Protein AF-A0A7Y4NIE3-F1 (afdb_monomer_lite)

Structure (mmCIF, N/CA/C/O backbone):
data_AF-A0A7Y4NIE3-F1
#
_entry.id   AF-A0A7Y4NIE3-F1
#
loop_
_atom_site.group_PDB
_atom_site.id
_atom_site.type_symbol
_atom_site.label_atom_id
_atom_site.label_alt_id
_atom_site.label_comp_id
_atom_site.label_asym_id
_atom_site.label_entity_id
_atom_site.label_seq_id
_atom_site.pdbx_PDB_ins_code
_atom_site.Cartn_x
_atom_site.Cartn_y
_atom_site.Cartn_z
_atom_site.occupancy
_atom_site.B_iso_or_equiv
_atom_site.auth_seq_id
_atom_site.auth_comp_id
_atom_site.auth_asym_id
_atom_site.auth_atom_id
_atom_site.pdbx_PDB_model_num
ATOM 1 N N . SER A 1 1 ? 27.568 -14.541 -12.096 1.00 65.06 1 SER A N 1
ATOM 2 C CA . SER A 1 1 ? 28.273 -15.658 -11.438 1.00 65.06 1 SER A CA 1
ATOM 3 C C . SER A 1 1 ? 29.500 -15.994 -12.263 1.00 65.06 1 SER A C 1
ATOM 5 O O . SER A 1 1 ? 29.341 -16.264 -13.447 1.00 65.06 1 SER A O 1
ATOM 7 N N . LEU A 1 2 ? 30.700 -15.870 -11.691 1.00 85.62 2 LEU A N 1
ATOM 8 C CA . LEU A 1 2 ? 31.958 -15.948 -12.449 1.00 85.62 2 LEU A CA 1
ATOM 9 C C . LEU A 1 2 ? 32.403 -17.395 -12.726 1.00 85.62 2 LEU A C 1
ATOM 11 O O . LEU A 1 2 ? 33.089 -17.647 -13.705 1.00 85.62 2 LEU A O 1
ATOM 15 N N . THR A 1 3 ? 32.003 -18.343 -11.875 1.00 91.00 3 THR A N 1
ATOM 16 C CA . THR A 1 3 ? 32.494 -19.732 -11.890 1.00 91.00 3 THR A CA 1
ATOM 17 C C . THR A 1 3 ? 31.422 -20.737 -12.306 1.00 91.00 3 THR A C 1
ATOM 19 O O . THR A 1 3 ? 31.674 -21.604 -13.135 1.00 91.00 3 THR A O 1
ATOM 22 N N . PHE A 1 4 ? 30.198 -20.597 -11.792 1.00 91.44 4 PHE A N 1
ATOM 23 C CA . PHE A 1 4 ? 29.119 -21.558 -12.040 1.00 91.44 4 PHE A CA 1
ATOM 24 C C . PHE A 1 4 ? 28.578 -21.517 -13.478 1.00 91.44 4 PHE A C 1
ATOM 26 O O . PHE A 1 4 ? 28.390 -22.560 -14.095 1.00 91.44 4 PHE A O 1
ATOM 33 N N . VAL A 1 5 ? 28.348 -20.318 -14.033 1.00 91.81 5 VAL A N 1
ATOM 34 C CA . VAL A 1 5 ? 27.763 -20.165 -15.379 1.00 91.81 5 VAL A CA 1
ATOM 35 C C . VAL A 1 5 ? 28.697 -20.712 -16.468 1.00 91.81 5 VAL A C 1
ATOM 37 O O . VAL A 1 5 ? 28.223 -21.515 -17.269 1.00 91.81 5 VAL A O 1
ATOM 40 N N . PRO A 1 6 ? 30.010 -20.392 -16.492 1.00 88.38 6 PRO A N 1
ATOM 41 C CA . PRO A 1 6 ? 30.922 -20.993 -17.468 1.00 88.38 6 PRO A CA 1
ATOM 42 C C . PRO A 1 6 ? 31.051 -22.515 -17.326 1.00 88.38 6 PRO A C 1
ATOM 44 O O . PRO A 1 6 ? 31.061 -23.211 -18.337 1.00 88.38 6 PRO A O 1
ATOM 47 N N . ALA A 1 7 ? 31.094 -23.042 -16.095 1.00 90.19 7 ALA A N 1
ATOM 48 C CA . ALA A 1 7 ? 31.174 -24.485 -15.851 1.00 90.19 7 ALA A CA 1
ATOM 49 C C . ALA A 1 7 ? 29.916 -25.227 -16.338 1.00 90.19 7 ALA A C 1
ATOM 51 O O . ALA A 1 7 ? 30.021 -26.262 -16.992 1.00 90.19 7 ALA A O 1
ATOM 52 N N . ALA A 1 8 ? 28.727 -24.674 -16.084 1.00 89.94 8 ALA A N 1
ATOM 53 C CA . ALA A 1 8 ? 27.468 -25.238 -16.564 1.00 89.94 8 ALA A CA 1
ATOM 54 C C . ALA A 1 8 ? 27.355 -25.175 -18.096 1.00 89.94 8 ALA A C 1
ATOM 56 O O . ALA A 1 8 ? 26.944 -26.150 -18.719 1.00 89.94 8 ALA A O 1
ATOM 57 N N . VAL A 1 9 ? 27.762 -24.065 -18.723 1.00 88.50 9 VAL A N 1
ATOM 58 C CA . VAL A 1 9 ? 27.789 -23.957 -20.191 1.00 88.50 9 VAL A CA 1
ATOM 59 C C . VAL A 1 9 ? 28.748 -24.991 -20.788 1.00 88.50 9 VAL A C 1
ATOM 61 O O . VAL A 1 9 ? 28.366 -25.688 -21.721 1.00 88.50 9 VAL A O 1
ATOM 64 N N . ALA A 1 10 ? 29.944 -25.159 -20.220 1.00 86.00 10 ALA A N 1
ATOM 65 C CA . ALA A 1 10 ? 30.912 -26.149 -20.693 1.00 86.00 10 ALA A CA 1
ATOM 66 C C . ALA A 1 10 ? 30.415 -27.600 -20.554 1.00 86.00 10 ALA A C 1
ATOM 68 O O . ALA A 1 10 ? 30.696 -28.425 -21.420 1.00 86.00 10 ALA A O 1
ATOM 69 N N . GLN A 1 11 ? 29.671 -27.910 -19.487 1.00 87.00 11 GLN A N 1
ATOM 70 C CA . GLN A 1 11 ? 29.180 -29.263 -19.219 1.00 87.00 11 GLN A CA 1
ATOM 71 C C . GLN A 1 11 ? 27.898 -29.607 -19.996 1.00 87.00 11 GLN A C 1
ATOM 73 O O . GLN A 1 11 ? 27.732 -30.747 -20.427 1.00 87.00 11 GLN A O 1
ATOM 78 N N . PHE A 1 12 ? 26.979 -28.648 -20.161 1.00 88.62 12 PHE A N 1
ATOM 79 C CA . PHE A 1 12 ? 25.632 -28.903 -20.689 1.00 88.62 12 PHE A CA 1
ATOM 80 C C . PHE A 1 12 ? 25.398 -28.377 -22.111 1.00 88.62 12 PHE A C 1
ATOM 82 O O . PHE A 1 12 ? 24.465 -28.834 -22.770 1.00 88.62 12 PHE A O 1
ATOM 89 N N . VAL A 1 13 ? 26.214 -27.445 -22.615 1.00 83.06 13 VAL A N 1
ATOM 90 C CA . VAL A 1 13 ? 26.072 -26.902 -23.976 1.00 83.06 13 VAL A CA 1
ATOM 91 C C . VAL A 1 13 ? 27.130 -27.528 -24.882 1.00 83.06 13 VAL A C 1
ATOM 93 O O . VAL A 1 13 ? 28.272 -27.082 -24.944 1.00 83.06 13 VAL A O 1
ATOM 96 N N . THR A 1 14 ? 26.748 -28.583 -25.600 1.00 73.38 14 THR A N 1
ATOM 97 C CA . THR A 1 14 ? 27.632 -29.323 -26.516 1.00 73.38 14 THR A CA 1
ATOM 98 C C . THR A 1 14 ? 27.288 -29.025 -27.981 1.00 73.38 14 THR A C 1
ATOM 100 O O . THR A 1 14 ? 26.138 -29.146 -28.395 1.00 73.38 14 THR A O 1
ATOM 103 N N . GLY A 1 15 ? 28.291 -28.659 -28.790 1.00 71.25 15 GLY A N 1
ATOM 104 C CA . GLY A 1 15 ? 28.164 -28.462 -30.244 1.00 71.25 15 GLY A CA 1
ATOM 105 C C . GLY A 1 15 ? 28.449 -27.036 -30.737 1.00 71.25 15 GLY A C 1
ATOM 106 O O . GLY A 1 15 ? 28.843 -26.155 -29.976 1.00 71.25 15 GLY A O 1
ATOM 107 N N . LYS A 1 16 ? 28.271 -26.799 -32.048 1.00 63.59 16 LYS A N 1
ATOM 108 C CA . LYS A 1 16 ? 28.409 -25.464 -32.658 1.00 63.59 16 LYS A CA 1
ATOM 109 C C . LYS A 1 16 ? 27.169 -24.628 -32.340 1.00 63.59 16 LYS A C 1
ATOM 111 O O . LYS A 1 16 ? 26.166 -24.703 -33.049 1.00 63.59 16 LYS A O 1
ATOM 116 N N . VAL A 1 17 ? 27.243 -23.831 -31.280 1.00 64.75 17 VAL A N 1
ATOM 117 C CA . VAL A 1 17 ? 26.222 -22.825 -30.973 1.00 64.75 17 VAL A CA 1
ATOM 118 C C . VAL A 1 17 ? 26.346 -21.704 -32.001 1.00 64.75 17 VAL A C 1
ATOM 120 O O . VAL A 1 17 ? 27.283 -20.914 -31.975 1.00 64.75 17 VAL A O 1
ATOM 123 N N . SER A 1 18 ? 25.417 -21.668 -32.953 1.00 65.56 18 SER A N 1
ATOM 124 C CA . SER A 1 18 ? 25.263 -20.524 -33.846 1.00 65.56 18 SER A CA 1
ATOM 125 C C . SER A 1 18 ? 24.453 -19.469 -33.114 1.00 65.56 18 SER A C 1
ATOM 127 O O . SER A 1 18 ? 23.314 -19.731 -32.725 1.00 65.56 18 SER A O 1
ATOM 129 N N . GLU A 1 19 ? 25.002 -18.267 -32.990 1.00 65.44 19 GLU A N 1
ATOM 130 C CA . GLU A 1 19 ? 24.213 -17.105 -32.609 1.00 65.44 19 GLU A CA 1
ATOM 131 C C . GLU A 1 19 ? 23.159 -16.879 -33.701 1.00 65.44 19 GLU A C 1
ATOM 133 O O . GLU A 1 19 ? 23.470 -16.562 -34.850 1.00 65.44 19 GLU A O 1
ATOM 138 N N . LYS A 1 20 ? 21.898 -17.161 -33.377 1.00 69.88 20 LYS A N 1
ATOM 139 C CA . LYS A 1 20 ? 20.758 -16.823 -34.224 1.00 69.88 20 LYS A CA 1
ATOM 140 C C . LYS A 1 20 ? 19.927 -15.808 -33.471 1.00 69.88 20 LYS A C 1
ATOM 142 O O . LYS A 1 20 ? 19.341 -16.127 -32.440 1.00 69.88 20 LYS A O 1
ATOM 147 N N . GLU A 1 21 ? 19.839 -14.599 -34.014 1.00 70.50 21 GLU A N 1
ATOM 148 C CA . GLU A 1 21 ? 18.866 -13.632 -33.530 1.00 70.50 21 GLU A CA 1
ATOM 149 C C . GLU A 1 21 ? 17.455 -14.176 -33.762 1.00 70.50 21 GLU A C 1
ATOM 151 O O . GLU A 1 21 ? 17.007 -14.385 -34.895 1.00 70.50 21 GLU A O 1
ATOM 156 N N . THR A 1 22 ? 16.725 -14.389 -32.673 1.00 84.31 22 THR A N 1
ATOM 157 C CA . THR A 1 22 ? 15.290 -14.656 -32.728 1.00 84.31 22 THR A CA 1
ATOM 158 C C . THR A 1 22 ? 14.581 -13.478 -33.403 1.00 84.31 22 THR A C 1
ATOM 160 O O . THR A 1 22 ? 14.971 -12.323 -33.228 1.00 84.31 22 THR A O 1
ATOM 163 N N . LYS A 1 23 ? 13.490 -13.732 -34.140 1.00 84.19 23 LYS A N 1
ATOM 164 C CA . LYS A 1 23 ? 12.704 -12.673 -34.810 1.00 84.19 23 LYS A CA 1
ATOM 165 C C . LYS A 1 23 ? 12.303 -11.531 -33.860 1.00 84.19 23 LYS A C 1
ATOM 167 O O . LYS A 1 23 ? 12.313 -10.375 -34.271 1.00 84.19 23 LYS A O 1
ATOM 172 N N . ALA A 1 24 ? 12.013 -11.854 -32.597 1.00 87.06 24 ALA A N 1
ATOM 173 C CA . ALA A 1 24 ? 11.741 -10.880 -31.541 1.00 87.06 24 ALA A CA 1
ATOM 174 C C . ALA A 1 24 ? 12.950 -9.971 -31.256 1.00 87.06 24 ALA A C 1
ATOM 176 O O . ALA A 1 24 ? 12.809 -8.752 -31.269 1.00 87.06 24 ALA A O 1
ATOM 177 N N . MET A 1 25 ? 14.146 -10.548 -31.090 1.00 88.62 25 MET A N 1
ATOM 178 C CA . MET A 1 25 ? 15.380 -9.792 -30.848 1.00 88.62 25 MET A CA 1
ATOM 179 C C . MET A 1 25 ? 15.707 -8.863 -32.009 1.00 88.62 25 MET A C 1
ATOM 181 O O . MET A 1 25 ? 15.976 -7.689 -31.791 1.00 88.62 25 MET A O 1
ATOM 185 N N . ARG A 1 26 ? 15.565 -9.336 -33.251 1.00 87.19 26 ARG A N 1
ATOM 186 C CA . ARG A 1 26 ? 15.768 -8.488 -34.431 1.00 87.19 26 ARG A CA 1
ATOM 187 C C . ARG A 1 26 ? 14.800 -7.295 -34.465 1.00 87.19 26 ARG A C 1
ATOM 189 O O . ARG A 1 26 ? 15.192 -6.203 -34.870 1.00 87.19 26 ARG A O 1
ATOM 196 N N . GLY A 1 27 ? 13.549 -7.485 -34.038 1.00 89.12 27 GLY A N 1
ATOM 197 C CA . GLY A 1 27 ? 12.569 -6.402 -33.905 1.00 89.12 27 GLY A CA 1
ATOM 198 C C . GLY A 1 27 ? 12.965 -5.374 -32.841 1.00 89.12 27 GLY A C 1
ATOM 199 O O . GLY A 1 27 ? 12.951 -4.174 -33.117 1.00 89.12 27 GLY A O 1
ATOM 200 N N . VAL A 1 28 ? 13.381 -5.845 -31.662 1.00 92.25 28 VAL A N 1
ATOM 201 C CA . VAL A 1 28 ? 13.836 -4.993 -30.552 1.00 92.25 28 VAL A CA 1
ATOM 202 C C . VAL A 1 28 ? 15.092 -4.215 -30.939 1.00 92.25 28 VAL A C 1
ATOM 204 O O . VAL A 1 28 ? 15.107 -2.996 -30.794 1.00 92.25 28 VAL A O 1
ATOM 207 N N . THR A 1 29 ? 16.107 -4.868 -31.507 1.00 89.06 29 THR A N 1
ATOM 208 C CA . THR A 1 29 ? 17.357 -4.217 -31.933 1.00 89.06 29 THR A CA 1
ATOM 209 C C . THR A 1 29 ? 17.104 -3.167 -33.016 1.00 89.06 29 THR A C 1
ATOM 211 O O . THR A 1 29 ? 17.659 -2.068 -32.954 1.00 89.06 29 THR A O 1
ATOM 214 N N . LYS A 1 30 ? 16.212 -3.455 -33.975 1.00 92.12 30 LYS A N 1
ATOM 215 C CA . LYS A 1 30 ? 15.856 -2.520 -35.054 1.00 92.12 30 LYS A CA 1
ATOM 216 C C . LYS A 1 30 ? 15.149 -1.262 -34.544 1.00 92.12 30 LYS A C 1
ATOM 218 O O . LYS A 1 30 ? 15.297 -0.206 -35.154 1.00 92.12 30 LYS A O 1
ATOM 223 N N . LEU A 1 31 ? 14.385 -1.364 -33.457 1.00 93.19 31 LEU A N 1
ATOM 224 C CA . LEU A 1 31 ? 13.749 -0.211 -32.819 1.00 93.19 31 LEU A CA 1
ATOM 225 C C . LEU A 1 31 ? 14.716 0.519 -31.876 1.00 93.19 31 LEU A C 1
ATOM 227 O O . LEU A 1 31 ? 14.772 1.747 -31.878 1.00 93.19 31 LEU A O 1
ATOM 231 N N . TYR A 1 32 ? 15.503 -0.231 -31.105 1.00 94.56 32 TYR A N 1
ATOM 232 C CA . TYR A 1 32 ? 16.423 0.302 -30.106 1.00 94.56 32 TYR A CA 1
ATOM 233 C C . TYR A 1 32 ? 17.554 1.126 -30.728 1.00 94.56 32 TYR A C 1
ATOM 235 O O . TYR A 1 32 ? 17.797 2.239 -30.273 1.00 94.56 32 TYR A O 1
ATOM 243 N N . GLY A 1 33 ? 18.197 0.629 -31.793 1.00 93.12 33 GLY A N 1
ATOM 244 C CA . GLY A 1 33 ? 19.304 1.314 -32.475 1.00 93.12 33 GLY A CA 1
ATOM 245 C C . GLY A 1 33 ? 19.019 2.788 -32.817 1.00 93.12 33 GLY A C 1
ATOM 246 O O . GLY A 1 33 ? 19.703 3.669 -32.295 1.00 93.12 33 GLY A O 1
ATOM 247 N N . PRO A 1 34 ? 17.972 3.103 -33.606 1.00 93.69 34 PRO A N 1
ATOM 248 C CA . PRO A 1 34 ? 17.660 4.488 -33.960 1.00 93.69 34 PRO A CA 1
ATOM 249 C C . PRO A 1 34 ? 17.161 5.324 -32.771 1.00 93.69 34 PRO A C 1
ATOM 251 O O . PRO A 1 34 ? 17.345 6.542 -32.756 1.00 93.69 34 PRO A O 1
ATOM 254 N N . MET A 1 35 ? 16.523 4.715 -31.763 1.00 93.62 35 MET A N 1
ATOM 255 C CA . MET A 1 35 ? 16.147 5.431 -30.536 1.00 93.62 35 MET A CA 1
ATOM 256 C C . MET A 1 35 ? 17.380 5.816 -29.716 1.00 93.62 35 MET A C 1
ATOM 258 O O . MET A 1 35 ? 17.445 6.936 -29.209 1.00 93.62 35 MET A O 1
ATOM 262 N N . LEU A 1 36 ? 18.373 4.929 -29.637 1.00 93.94 36 LEU A N 1
ATOM 263 C CA . LEU A 1 36 ? 19.639 5.183 -28.963 1.00 93.94 36 LEU A CA 1
ATOM 264 C C . LEU A 1 36 ? 20.418 6.302 -29.659 1.00 93.94 36 LEU A C 1
ATOM 266 O O . LEU A 1 36 ? 20.850 7.240 -28.995 1.00 93.94 36 LEU A O 1
ATOM 270 N N . GLU A 1 37 ? 20.544 6.264 -30.986 1.00 95.19 37 GLU A N 1
ATOM 271 C CA . GLU A 1 37 ? 21.220 7.327 -31.746 1.00 95.19 37 GLU A CA 1
ATOM 272 C C . GLU A 1 37 ? 20.551 8.698 -31.541 1.00 95.19 37 GLU A C 1
ATOM 274 O O . GLU A 1 37 ? 21.226 9.712 -31.320 1.00 95.19 37 GLU A O 1
ATOM 279 N N . ARG A 1 38 ? 19.211 8.741 -31.525 1.00 94.50 38 ARG A N 1
ATOM 280 C CA . ARG A 1 38 ? 18.454 9.962 -31.198 1.00 94.50 38 ARG A CA 1
ATOM 281 C C . ARG A 1 38 ? 18.686 10.421 -29.759 1.00 94.50 38 ARG A C 1
ATOM 283 O O . ARG A 1 38 ? 18.873 11.611 -29.526 1.00 94.50 38 ARG A O 1
ATOM 290 N N . ALA A 1 39 ? 18.721 9.502 -28.800 1.00 93.06 39 ALA A N 1
ATOM 291 C CA . ALA A 1 39 ? 18.984 9.832 -27.402 1.00 93.06 39 ALA A CA 1
ATOM 292 C C . ALA A 1 39 ? 20.407 10.386 -27.195 1.00 93.06 39 ALA A C 1
ATOM 294 O O . ALA A 1 39 ? 20.590 11.377 -26.486 1.00 93.06 39 ALA A O 1
ATOM 295 N N . VAL A 1 40 ? 21.409 9.795 -27.853 1.00 94.50 40 VAL A N 1
ATOM 296 C CA . VAL A 1 40 ? 22.814 10.227 -27.766 1.00 94.50 40 VAL A CA 1
ATOM 297 C C . VAL A 1 40 ? 23.026 11.579 -28.451 1.00 94.50 40 VAL A C 1
ATOM 299 O O . VAL A 1 40 ? 23.683 12.457 -27.889 1.00 94.50 40 VAL A O 1
ATOM 302 N N . SER A 1 41 ? 22.439 11.794 -29.629 1.00 95.81 41 SER A N 1
ATOM 303 C CA . SER A 1 41 ? 22.508 13.096 -30.314 1.00 95.81 41 SER A CA 1
ATOM 304 C C . SER A 1 41 ? 21.794 14.204 -29.528 1.00 95.81 41 SER A C 1
ATOM 306 O O . SER A 1 41 ? 22.292 15.328 -29.449 1.00 95.81 41 SER A O 1
ATOM 308 N N . ALA A 1 42 ? 20.694 13.880 -28.843 1.00 95.38 42 ALA A N 1
ATOM 309 C CA . ALA A 1 42 ? 19.960 14.786 -27.963 1.00 95.38 42 ALA A CA 1
ATOM 310 C C . ALA A 1 42 ? 20.417 14.735 -26.488 1.00 95.38 42 ALA A C 1
ATOM 312 O O . ALA A 1 42 ? 19.635 15.077 -25.596 1.00 95.38 42 ALA A O 1
ATOM 313 N N . ARG A 1 43 ? 21.676 14.357 -26.196 1.00 93.94 43 ARG A N 1
ATOM 314 C CA . ARG A 1 43 ? 22.162 14.076 -24.823 1.00 93.94 43 ARG A CA 1
ATOM 315 C C . ARG A 1 43 ? 21.775 15.115 -23.767 1.00 93.94 43 ARG A C 1
ATOM 317 O O . ARG A 1 43 ? 21.449 14.754 -22.645 1.00 93.94 43 ARG A O 1
ATOM 324 N N . LYS A 1 44 ? 21.800 16.410 -24.112 1.00 96.12 44 LYS A N 1
ATOM 325 C CA . LYS A 1 44 ? 21.467 17.497 -23.176 1.00 96.12 44 LYS A CA 1
ATOM 326 C C . LYS A 1 44 ? 19.987 17.470 -22.783 1.00 96.12 44 LYS A C 1
ATOM 328 O O . LYS A 1 44 ? 19.679 17.683 -21.617 1.00 96.12 44 LYS A O 1
ATOM 333 N N . LEU A 1 45 ? 19.095 17.177 -23.733 1.00 96.19 45 LEU A N 1
ATOM 334 C CA . LEU A 1 45 ? 17.660 17.029 -23.479 1.00 96.19 45 LEU A CA 1
ATOM 335 C C . LEU A 1 45 ? 17.379 15.780 -22.645 1.00 96.19 45 LEU A C 1
ATOM 337 O O . LEU A 1 45 ? 16.592 15.849 -21.711 1.00 96.19 45 LEU A O 1
ATOM 341 N N . VAL A 1 46 ? 18.055 14.666 -22.940 1.00 96.81 46 VAL A N 1
ATOM 342 C CA . VAL A 1 46 ? 17.896 13.417 -22.179 1.00 96.81 46 VAL A CA 1
ATOM 343 C C . VAL A 1 46 ? 18.351 13.596 -20.732 1.00 96.81 46 VAL A C 1
ATOM 345 O O . VAL A 1 46 ? 17.606 13.272 -19.812 1.00 96.81 46 VAL A O 1
ATOM 348 N N . VAL A 1 47 ? 19.538 14.169 -20.518 1.00 97.19 47 VAL A N 1
ATOM 349 C CA . VAL A 1 47 ? 20.059 14.441 -19.169 1.00 97.19 47 VAL A CA 1
ATOM 350 C C . VAL A 1 47 ? 19.189 15.467 -18.438 1.00 97.19 47 VAL A C 1
ATOM 352 O O . VAL A 1 47 ? 18.868 15.265 -17.271 1.00 97.19 47 VAL A O 1
ATOM 355 N N . GLY A 1 48 ? 18.757 16.532 -19.120 1.00 98.00 48 GLY A N 1
ATOM 356 C CA . GLY A 1 48 ? 17.842 17.523 -18.549 1.00 98.00 48 GLY A CA 1
ATOM 357 C C . GLY A 1 48 ? 16.503 16.909 -18.134 1.00 98.00 48 GLY A C 1
ATOM 358 O O . GLY A 1 48 ? 16.050 17.126 -17.014 1.00 98.00 48 GLY A O 1
ATOM 359 N N . GLY A 1 49 ? 15.906 16.080 -18.994 1.00 97.81 49 GLY A N 1
ATOM 360 C CA . GLY A 1 49 ? 14.669 15.359 -18.699 1.00 97.81 49 GLY A CA 1
ATOM 361 C C . GLY A 1 49 ? 14.822 14.378 -17.536 1.00 97.81 49 GLY A C 1
ATOM 362 O O . GLY A 1 49 ? 13.969 14.346 -16.653 1.00 97.81 49 GLY A O 1
ATOM 363 N N . ALA A 1 50 ? 15.932 13.637 -17.478 1.00 97.50 50 ALA A N 1
ATOM 364 C CA . ALA A 1 50 ? 16.235 12.740 -16.363 1.00 97.50 50 ALA A CA 1
ATOM 365 C C . ALA A 1 50 ? 16.391 13.502 -15.037 1.00 97.50 50 ALA A C 1
ATOM 367 O O . ALA A 1 50 ? 15.847 13.078 -14.017 1.00 97.50 50 ALA A O 1
ATOM 368 N N . 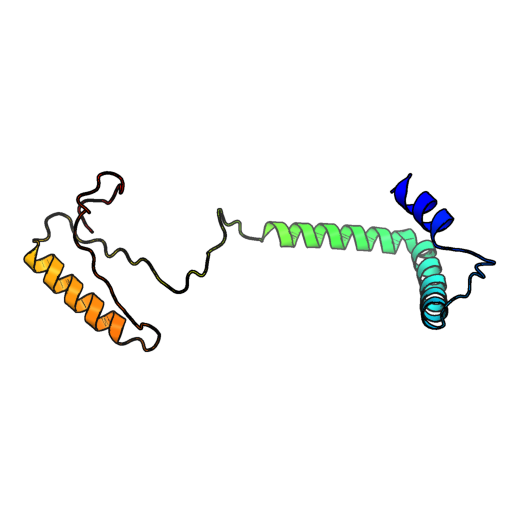ALA A 1 51 ? 17.081 14.647 -15.045 1.00 98.25 51 ALA A N 1
ATOM 369 C CA . ALA A 1 51 ? 17.221 15.494 -13.864 1.00 98.25 51 ALA A CA 1
ATOM 370 C C . ALA A 1 51 ? 15.861 16.032 -13.390 1.00 98.25 51 ALA A C 1
ATOM 372 O O . ALA A 1 51 ? 15.541 15.920 -12.208 1.00 98.25 51 ALA A O 1
ATOM 373 N N . VAL A 1 52 ? 15.029 16.540 -14.308 1.00 98.25 52 VAL A N 1
ATOM 374 C CA . VAL A 1 52 ? 13.672 17.015 -13.988 1.00 98.25 52 VAL A CA 1
ATOM 375 C C . VAL A 1 52 ? 12.821 15.887 -13.407 1.00 98.25 52 VAL A C 1
ATOM 377 O O . VAL A 1 52 ? 12.220 16.071 -12.353 1.00 98.25 52 VAL A O 1
ATOM 380 N N . LEU A 1 53 ? 12.808 14.710 -14.038 1.00 98.25 53 LEU A N 1
ATOM 381 C CA . LEU A 1 53 ? 12.071 13.547 -13.534 1.00 98.25 53 LEU A CA 1
ATOM 382 C C . LEU A 1 53 ? 12.545 13.126 -12.142 1.00 98.25 53 LEU A C 1
ATOM 384 O O . LEU A 1 53 ? 11.719 12.804 -11.295 1.00 98.25 53 LEU A O 1
ATOM 388 N N . THR A 1 54 ? 13.851 13.175 -11.885 1.00 98.12 54 THR A N 1
ATOM 389 C CA . THR A 1 54 ? 14.425 12.831 -10.577 1.00 98.12 54 THR A CA 1
ATOM 390 C C . THR A 1 54 ? 13.994 13.827 -9.503 1.00 98.12 54 THR A C 1
ATOM 392 O O . THR A 1 54 ? 13.586 13.421 -8.417 1.00 98.12 54 THR A O 1
ATOM 395 N N . VAL A 1 55 ? 14.024 15.129 -9.807 1.00 98.19 55 VAL A N 1
ATOM 396 C CA . VAL A 1 55 ? 13.551 16.176 -8.888 1.00 98.19 55 VAL A CA 1
ATOM 397 C C . VAL A 1 55 ? 12.053 16.029 -8.625 1.00 98.19 55 VAL A C 1
ATOM 399 O O . VAL A 1 55 ? 11.638 16.061 -7.470 1.00 98.19 55 VAL A O 1
ATOM 402 N N . LEU A 1 56 ? 11.240 15.813 -9.662 1.00 97.94 56 LEU A N 1
ATOM 403 C CA . LEU A 1 56 ? 9.798 15.601 -9.511 1.00 97.94 56 LEU A CA 1
ATOM 404 C C . LEU A 1 56 ? 9.487 14.346 -8.688 1.00 97.94 56 LEU A C 1
ATOM 406 O O . LEU A 1 56 ? 8.641 14.404 -7.798 1.00 97.94 56 LEU A O 1
ATOM 410 N N . ALA A 1 57 ? 10.192 13.240 -8.931 1.00 97.50 57 ALA A N 1
ATOM 411 C CA . ALA A 1 57 ? 10.059 12.024 -8.136 1.00 97.50 57 ALA A CA 1
ATOM 412 C C . ALA A 1 57 ? 10.437 12.269 -6.668 1.00 97.50 57 ALA A C 1
ATOM 414 O O . ALA A 1 57 ? 9.707 11.846 -5.777 1.00 97.50 57 ALA A O 1
ATOM 415 N N . GLY A 1 58 ? 11.520 13.009 -6.406 1.00 97.00 58 GLY A N 1
ATOM 416 C CA . GLY A 1 58 ? 11.910 13.405 -5.051 1.00 97.00 58 GLY A CA 1
ATOM 417 C C . GLY A 1 58 ? 10.868 14.289 -4.357 1.00 97.00 58 GLY A C 1
ATOM 418 O O . GLY A 1 58 ? 10.552 14.072 -3.188 1.00 97.00 58 GLY A O 1
ATOM 419 N N . LEU A 1 59 ? 10.273 15.243 -5.081 1.00 96.81 59 LEU A N 1
ATOM 420 C CA . LEU A 1 59 ? 9.189 16.084 -4.565 1.00 96.81 59 LEU A CA 1
ATOM 421 C C . LEU A 1 59 ? 7.944 15.255 -4.224 1.00 96.81 59 LEU A C 1
ATOM 423 O O . LEU A 1 59 ? 7.364 15.450 -3.157 1.00 96.81 59 LEU A O 1
ATOM 427 N N . LEU A 1 60 ? 7.552 14.308 -5.078 1.00 96.19 60 LEU A N 1
ATOM 428 C CA . LEU A 1 60 ? 6.442 13.397 -4.782 1.00 96.19 60 LEU A CA 1
ATOM 429 C C . LEU A 1 60 ? 6.755 12.483 -3.591 1.00 96.19 60 LEU A C 1
ATOM 431 O O . LEU A 1 60 ? 5.917 12.332 -2.706 1.00 96.19 60 LEU A O 1
ATOM 435 N N . ALA A 1 61 ? 7.973 11.944 -3.518 1.00 95.38 61 ALA A N 1
ATOM 436 C CA . ALA A 1 61 ? 8.413 11.108 -2.405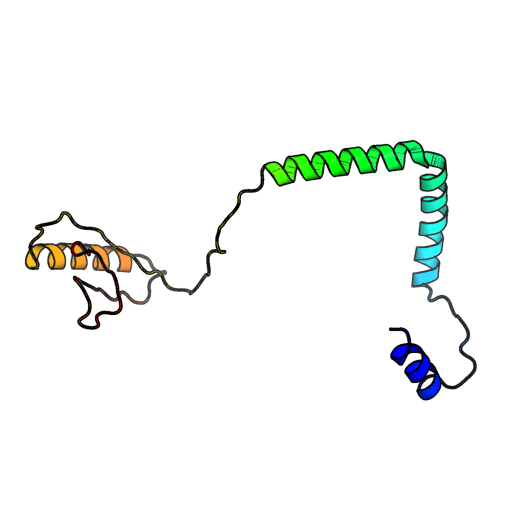 1.00 95.38 61 ALA A CA 1
ATOM 437 C C . ALA A 1 61 ? 8.382 11.865 -1.067 1.00 95.38 61 ALA A C 1
ATOM 439 O O . ALA A 1 61 ? 7.972 11.304 -0.059 1.00 95.38 61 ALA A O 1
ATOM 440 N N . SER A 1 62 ? 8.715 13.162 -1.051 1.00 92.94 62 SER A N 1
ATOM 441 C CA . SER A 1 62 ? 8.620 13.993 0.164 1.00 92.94 62 SER A CA 1
ATOM 442 C C . SER A 1 62 ? 7.191 14.203 0.682 1.00 92.94 62 SER A C 1
ATOM 444 O O . SER A 1 62 ? 7.005 14.658 1.809 1.00 92.94 62 SER A O 1
ATOM 446 N N . ARG A 1 63 ? 6.177 13.900 -0.136 1.00 92.94 63 ARG A N 1
ATOM 447 C CA . ARG A 1 63 ? 4.761 13.943 0.250 1.00 92.94 63 ARG A CA 1
ATOM 448 C C . ARG A 1 63 ? 4.230 12.576 0.679 1.00 92.94 63 ARG A C 1
ATOM 450 O O . ARG A 1 63 ? 3.078 12.506 1.100 1.00 92.94 63 ARG A O 1
ATOM 457 N N . MET A 1 64 ? 5.024 11.510 0.566 1.00 93.12 64 MET A N 1
ATOM 458 C CA . MET A 1 64 ? 4.626 10.197 1.062 1.00 93.12 64 MET A CA 1
ATOM 459 C C . MET A 1 64 ? 4.631 10.208 2.590 1.00 93.12 64 MET A C 1
ATOM 461 O O . MET A 1 64 ? 5.601 10.631 3.218 1.00 93.12 64 MET A O 1
ATOM 465 N N . GLY A 1 65 ? 3.528 9.751 3.178 1.00 88.12 65 GLY A N 1
ATOM 466 C CA . GLY A 1 65 ? 3.456 9.504 4.611 1.00 88.12 65 GL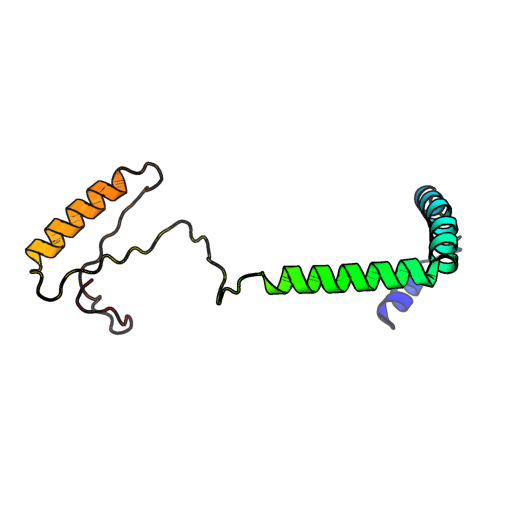Y A CA 1
ATOM 467 C C . GLY A 1 65 ? 4.374 8.353 5.018 1.00 88.12 65 GLY A C 1
ATOM 468 O O . GLY A 1 65 ? 4.752 7.514 4.200 1.00 88.12 65 GLY A O 1
ATOM 469 N N . THR A 1 66 ? 4.724 8.318 6.297 1.00 87.44 66 THR A N 1
ATOM 470 C CA . THR A 1 66 ? 5.487 7.225 6.901 1.00 87.44 66 THR A CA 1
ATOM 471 C C . THR A 1 66 ? 4.611 6.510 7.915 1.00 87.44 66 THR A C 1
ATOM 473 O O . THR A 1 66 ? 4.018 7.163 8.773 1.00 87.44 66 THR A O 1
ATOM 476 N N . GLU A 1 67 ? 4.582 5.185 7.859 1.00 90.00 67 GLU A N 1
ATOM 477 C CA . GLU A 1 67 ? 3.959 4.336 8.875 1.00 90.00 67 GLU A CA 1
ATOM 478 C C . GLU A 1 67 ? 5.058 3.546 9.596 1.00 90.00 67 GLU A C 1
ATOM 480 O O . GLU A 1 67 ? 6.077 3.210 8.992 1.00 90.00 67 GLU A O 1
ATOM 485 N N . PHE A 1 68 ? 4.891 3.292 10.898 1.00 88.25 68 PHE A N 1
ATOM 486 C CA . PHE A 1 68 ? 5.890 2.556 11.684 1.00 88.25 68 PHE A CA 1
ATOM 487 C C . PHE A 1 68 ? 5.914 1.066 11.311 1.00 88.25 68 PHE A C 1
ATOM 489 O O . PHE A 1 68 ? 6.978 0.498 11.081 1.00 88.25 68 PHE A O 1
ATOM 496 N N . ILE A 1 69 ? 4.735 0.449 11.227 1.00 90.06 69 ILE A N 1
ATOM 497 C CA . ILE A 1 69 ? 4.502 -0.946 10.838 1.00 90.06 69 ILE A CA 1
ATOM 498 C C . ILE A 1 69 ? 3.249 -0.940 9.949 1.00 90.06 69 ILE A C 1
ATOM 500 O O . ILE A 1 69 ? 2.319 -0.194 10.264 1.00 90.06 69 ILE A O 1
ATOM 504 N N . PRO A 1 70 ? 3.206 -1.721 8.853 1.00 84.75 70 PRO A N 1
ATOM 505 C CA . PRO A 1 70 ? 2.013 -1.812 8.020 1.00 84.75 70 PRO A CA 1
ATOM 506 C C . PRO A 1 70 ? 0.835 -2.375 8.816 1.00 84.75 70 PRO A C 1
ATOM 508 O O . PRO A 1 70 ? 1.003 -3.283 9.629 1.00 84.75 70 PRO A O 1
ATOM 511 N N . ASN A 1 71 ? -0.365 -1.870 8.544 1.00 84.25 71 ASN A N 1
ATOM 512 C CA . ASN A 1 71 ? -1.581 -2.465 9.086 1.00 84.25 71 ASN A CA 1
ATOM 513 C C . ASN A 1 71 ? -1.739 -3.885 8.527 1.00 84.25 71 ASN A C 1
ATOM 515 O O . ASN A 1 71 ? -1.797 -4.075 7.310 1.00 84.25 71 ASN A O 1
ATOM 519 N N . LEU A 1 72 ? -1.761 -4.870 9.424 1.00 87.44 72 LEU A N 1
ATOM 520 C CA . LEU A 1 72 ? -2.002 -6.265 9.085 1.00 87.44 72 LEU A CA 1
ATOM 521 C C . LEU A 1 72 ? -3.512 -6.512 9.081 1.00 87.44 72 LEU A C 1
ATOM 523 O O . LEU A 1 72 ? -4.206 -6.115 10.012 1.00 87.44 72 LEU A O 1
ATOM 527 N N . ASP A 1 73 ? -4.010 -7.145 8.022 1.00 88.38 73 ASP A N 1
ATOM 528 C CA . ASP A 1 73 ? -5.399 -7.590 7.947 1.00 88.38 73 ASP A CA 1
ATOM 529 C C . ASP A 1 73 ? -5.484 -9.015 8.502 1.00 88.38 73 ASP A C 1
ATOM 531 O O . ASP A 1 73 ? -5.150 -9.986 7.819 1.00 88.38 73 ASP A O 1
ATOM 535 N N . GLU A 1 74 ? -5.837 -9.123 9.782 1.00 88.69 74 GLU A N 1
ATOM 536 C CA . GLU A 1 74 ? -5.954 -10.399 10.500 1.00 88.69 74 GLU A CA 1
ATOM 537 C C . GLU A 1 74 ? -7.359 -11.018 10.365 1.00 88.69 74 GLU A C 1
ATOM 539 O O . GLU A 1 74 ? -7.568 -12.164 10.760 1.00 88.69 74 GLU A O 1
ATOM 544 N N . GLY A 1 75 ? -8.315 -10.304 9.754 1.00 89.19 75 GLY A N 1
ATOM 545 C CA . GLY A 1 75 ? -9.704 -10.749 9.606 1.00 89.19 75 GLY A CA 1
ATOM 546 C C . GLY A 1 75 ? -10.564 -10.602 10.868 1.00 89.19 75 GLY A C 1
ATOM 547 O O . GLY A 1 75 ? -11.765 -10.862 10.812 1.00 89.19 75 GLY A O 1
ATOM 548 N N . ASP A 1 76 ? -9.987 -10.151 11.982 1.00 90.12 76 ASP A N 1
ATOM 549 C CA . ASP A 1 76 ? -10.697 -9.768 13.199 1.00 90.12 76 ASP A CA 1
ATOM 550 C C . ASP A 1 76 ? -10.268 -8.373 13.694 1.00 90.12 76 ASP A C 1
ATOM 552 O O . ASP A 1 76 ? -9.380 -7.721 13.138 1.00 90.12 76 ASP A O 1
ATOM 556 N N . ILE A 1 77 ? -10.988 -7.845 14.691 1.00 89.56 77 ILE A N 1
ATOM 557 C CA . ILE A 1 77 ? -10.728 -6.514 15.250 1.00 89.56 77 ILE A CA 1
ATOM 558 C C . ILE A 1 77 ? -10.734 -6.587 16.774 1.00 89.56 77 ILE A C 1
ATOM 560 O O . ILE A 1 77 ? -11.754 -6.880 17.403 1.00 89.56 77 ILE A O 1
ATOM 564 N N . ALA A 1 78 ? -9.615 -6.200 17.383 1.00 89.25 78 ALA A N 1
ATOM 565 C CA . ALA A 1 78 ? -9.528 -5.970 18.818 1.00 89.25 78 ALA A CA 1
ATOM 566 C C . ALA A 1 78 ? -10.051 -4.566 19.181 1.00 89.25 78 ALA A C 1
ATOM 568 O O . ALA A 1 78 ? -9.353 -3.560 19.038 1.00 89.25 78 ALA A O 1
ATOM 569 N N . LEU A 1 79 ? -11.289 -4.486 19.679 1.00 88.25 79 LEU A N 1
ATOM 570 C CA . LEU A 1 79 ? -11.906 -3.231 20.119 1.00 88.25 79 LEU A CA 1
ATOM 571 C C . LEU A 1 79 ? -11.727 -3.010 21.631 1.00 88.25 79 LEU A C 1
ATOM 573 O O . LEU A 1 79 ? -12.224 -3.790 22.442 1.00 88.25 79 LEU A O 1
ATOM 577 N N . HIS A 1 80 ? -11.115 -1.888 22.020 1.00 87.56 80 HIS A N 1
ATOM 578 C CA . HIS A 1 80 ? -11.075 -1.438 23.417 1.00 87.56 80 HIS A CA 1
ATOM 579 C C . HIS A 1 80 ? -12.025 -0.259 23.662 1.00 87.56 80 HIS A C 1
ATOM 581 O O . HIS A 1 80 ? -11.772 0.866 23.232 1.00 87.56 80 HIS A O 1
ATOM 587 N N . ALA A 1 81 ? -13.103 -0.506 24.409 1.00 85.69 81 ALA A N 1
ATOM 588 C CA . ALA A 1 81 ? -14.046 0.522 24.844 1.00 85.69 81 ALA A CA 1
ATOM 589 C C . ALA A 1 81 ? -13.649 1.075 26.225 1.00 85.69 81 ALA A C 1
ATOM 591 O O . ALA A 1 81 ? -13.974 0.495 27.260 1.00 85.69 81 ALA A O 1
ATOM 592 N N . LEU A 1 82 ? -12.947 2.210 26.244 1.00 87.00 82 LEU A N 1
ATOM 593 C CA . LEU A 1 82 ? -12.523 2.868 27.484 1.00 87.00 82 LEU A CA 1
ATOM 594 C C . LEU A 1 82 ? -13.719 3.491 28.220 1.00 87.00 82 LEU A C 1
ATOM 596 O O . LEU A 1 82 ? -14.466 4.291 27.651 1.00 87.00 82 LEU A O 1
ATOM 600 N N . ARG A 1 83 ? -13.886 3.149 29.501 1.00 87.56 83 ARG A N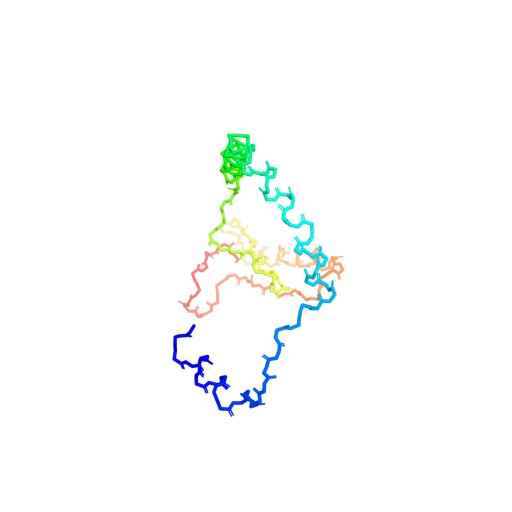 1
ATOM 601 C CA . ARG A 1 83 ? -14.949 3.671 30.378 1.00 87.56 83 ARG A CA 1
ATOM 602 C C . ARG A 1 83 ? -14.397 4.679 31.382 1.00 87.56 83 ARG A C 1
ATOM 604 O O . ARG A 1 83 ? -13.206 4.695 31.680 1.00 87.56 83 ARG A O 1
ATOM 611 N N . ILE A 1 84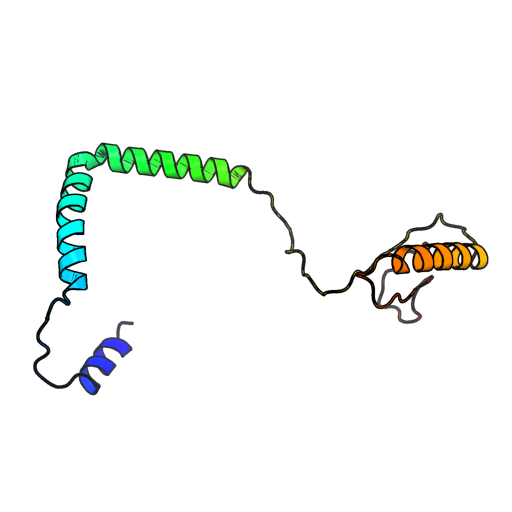 ? -15.276 5.512 31.944 1.00 89.44 84 ILE A N 1
ATOM 612 C CA . ILE A 1 84 ? -14.887 6.454 33.001 1.00 89.44 84 ILE A CA 1
ATOM 613 C C . ILE A 1 84 ? -14.433 5.651 34.236 1.00 89.44 84 ILE A C 1
ATOM 615 O O . ILE A 1 84 ? -15.177 4.762 34.678 1.00 89.44 84 ILE A O 1
ATOM 619 N N . PRO A 1 85 ? -13.252 5.947 34.813 1.00 85.12 85 PRO A N 1
ATOM 620 C CA . PRO A 1 85 ? -12.808 5.316 36.051 1.00 85.12 85 PRO A CA 1
ATOM 621 C C . PRO A 1 85 ? -13.855 5.471 37.162 1.00 85.12 85 PRO A C 1
ATOM 623 O O . PRO A 1 85 ? -14.420 6.546 37.345 1.00 85.12 85 PRO A O 1
ATOM 626 N N . GLY A 1 86 ? -14.130 4.393 37.898 1.00 84.31 86 GLY A N 1
ATOM 627 C CA . GLY A 1 86 ? -15.179 4.370 38.927 1.00 84.31 86 GLY A CA 1
ATOM 628 C C . GLY A 1 86 ? -16.562 3.925 38.435 1.00 84.31 86 GLY A C 1
ATOM 629 O O . GLY A 1 86 ? -17.499 3.872 39.230 1.00 84.31 86 GLY A O 1
ATOM 630 N N . THR A 1 87 ? -16.707 3.557 37.156 1.00 88.12 87 THR A N 1
ATOM 631 C CA . THR A 1 87 ? -17.907 2.856 36.668 1.00 88.12 87 THR A CA 1
ATOM 632 C C . THR A 1 87 ? -18.064 1.521 37.403 1.00 88.12 87 THR A C 1
ATOM 634 O O . THR A 1 87 ? -17.119 0.738 37.483 1.00 88.12 87 THR A O 1
ATOM 637 N N . SER A 1 88 ? -19.254 1.248 37.945 1.00 90.81 88 SER A N 1
ATOM 638 C CA . SER A 1 88 ? -19.516 -0.018 38.638 1.00 90.81 88 SER A CA 1
ATOM 639 C C . SER A 1 88 ? -19.489 -1.199 37.667 1.00 90.81 88 SER A C 1
ATOM 641 O O . SER A 1 88 ? -19.843 -1.058 36.496 1.00 90.81 88 SER A O 1
ATOM 643 N N . LEU A 1 89 ? -19.137 -2.390 38.160 1.00 89.25 89 LEU A N 1
ATOM 644 C CA . LEU A 1 89 ? -19.124 -3.609 37.344 1.00 89.25 89 LEU A CA 1
ATOM 645 C C . LEU A 1 89 ? -20.484 -3.866 36.675 1.00 89.25 89 LEU A C 1
ATOM 647 O O . LEU A 1 89 ? -20.549 -4.161 35.484 1.00 89.25 89 LEU A O 1
ATOM 651 N N . THR A 1 90 ? -21.580 -3.681 37.414 1.00 91.94 90 THR A N 1
ATOM 652 C CA . THR A 1 90 ? -22.944 -3.834 36.889 1.00 91.94 90 THR A CA 1
ATOM 653 C C . THR A 1 90 ? -23.210 -2.893 35.716 1.00 91.94 90 THR A C 1
ATOM 655 O O . THR A 1 90 ? -23.765 -3.311 34.699 1.00 91.94 90 THR A O 1
ATOM 658 N N . GLN A 1 91 ? -22.775 -1.636 35.830 1.00 92.06 91 GLN A N 1
ATOM 659 C CA . GLN A 1 91 ? -22.925 -0.656 34.762 1.00 92.06 91 GLN A CA 1
ATOM 660 C C . GLN A 1 91 ? -22.026 -0.988 33.566 1.00 92.06 91 GLN A C 1
ATOM 662 O O . GLN A 1 91 ? -22.481 -0.915 32.425 1.00 92.06 91 GLN A O 1
ATOM 667 N N . ALA A 1 92 ? -20.782 -1.411 33.807 1.00 91.00 92 ALA A N 1
ATOM 668 C CA . ALA A 1 92 ? -19.851 -1.811 32.756 1.00 91.00 92 ALA A CA 1
ATOM 669 C C . ALA A 1 92 ? -20.397 -2.984 31.924 1.00 91.00 92 ALA A C 1
ATOM 671 O O . ALA A 1 92 ? -20.352 -2.923 30.694 1.00 91.00 92 ALA A O 1
ATOM 672 N N . ILE A 1 93 ? -20.989 -3.993 32.576 1.00 92.00 93 ILE A N 1
ATOM 673 C CA . ILE A 1 93 ? -21.658 -5.126 31.915 1.00 92.00 93 ILE A CA 1
ATOM 674 C C . ILE A 1 93 ? -22.855 -4.647 31.085 1.00 92.00 93 ILE A C 1
ATOM 676 O O . ILE A 1 93 ? -23.020 -5.076 29.944 1.00 92.00 93 ILE A O 1
ATOM 680 N N . GLY A 1 94 ? -23.683 -3.749 31.629 1.00 93.31 94 GLY A N 1
ATOM 681 C CA . GLY A 1 94 ? -24.820 -3.179 30.898 1.00 93.31 94 GLY A CA 1
ATOM 682 C C . GLY A 1 94 ? -24.385 -2.461 29.617 1.00 93.31 94 GLY A C 1
ATOM 683 O O . GLY A 1 94 ? -24.923 -2.723 28.541 1.00 93.31 94 GLY A O 1
ATOM 684 N N . MET A 1 95 ? -23.351 -1.624 29.720 1.00 92.62 95 MET A N 1
ATOM 685 C CA . MET A 1 95 ? -22.757 -0.923 28.579 1.00 92.62 95 MET A CA 1
ATOM 686 C C . MET A 1 95 ? -22.139 -1.894 27.564 1.00 92.62 95 MET A C 1
ATOM 688 O O . MET A 1 95 ? -22.309 -1.706 26.362 1.00 92.62 95 MET A O 1
ATOM 692 N N . GLN A 1 96 ? -21.454 -2.943 28.033 1.00 93.75 96 GLN A N 1
ATOM 693 C CA . GLN A 1 96 ? -20.838 -3.947 27.163 1.00 93.75 96 GLN A CA 1
ATOM 694 C C . GLN A 1 96 ? -21.892 -4.713 26.349 1.00 93.75 96 GLN A C 1
ATOM 696 O O . GLN A 1 96 ? -21.765 -4.809 25.133 1.00 93.75 96 GLN A O 1
ATOM 701 N N . ARG A 1 97 ? -22.990 -5.152 26.978 1.00 94.25 97 ARG A N 1
ATOM 702 C CA . ARG A 1 97 ? -24.100 -5.823 26.273 1.00 94.25 97 ARG A CA 1
ATOM 703 C C . ARG A 1 97 ? -24.726 -4.942 25.196 1.00 94.25 97 ARG A C 1
ATOM 705 O O . ARG A 1 97 ? -25.071 -5.426 24.122 1.00 94.25 97 ARG A O 1
ATOM 712 N N . GLN A 1 98 ? -24.882 -3.649 25.477 1.00 94.38 98 GLN A N 1
ATOM 713 C CA . GLN A 1 98 ? -25.407 -2.698 24.499 1.00 94.38 98 GLN A CA 1
ATOM 714 C C . GLN A 1 98 ? -24.453 -2.520 23.306 1.00 94.38 98 GLN A C 1
ATOM 716 O O . GLN A 1 98 ? -24.911 -2.420 22.164 1.00 94.38 98 GLN A O 1
ATOM 721 N N . LEU A 1 99 ? -23.143 -2.507 23.564 1.00 93.94 99 LEU A N 1
ATOM 722 C CA . LEU A 1 99 ? -22.111 -2.434 22.533 1.00 93.94 99 LEU A CA 1
ATOM 723 C C . LEU A 1 99 ? -22.113 -3.694 21.657 1.00 93.94 99 LEU A C 1
ATOM 725 O O . LEU A 1 99 ? -22.247 -3.578 20.441 1.00 93.94 99 LEU A O 1
ATOM 729 N N . GLU A 1 100 ? -22.068 -4.884 22.261 1.00 94.06 100 GLU A N 1
ATOM 730 C CA . GLU A 1 100 ? -22.131 -6.173 21.554 1.00 94.06 100 GLU A CA 1
ATOM 731 C C . GLU A 1 100 ? -23.379 -6.276 20.667 1.00 94.06 100 GLU A C 1
ATOM 733 O O . GLU A 1 100 ? -23.283 -6.597 19.483 1.00 94.06 100 GLU A O 1
ATOM 738 N N . ALA A 1 101 ? -24.553 -5.935 21.212 1.00 94.50 101 ALA A N 1
ATOM 739 C CA . ALA A 1 101 ? -25.814 -5.968 20.474 1.00 94.50 101 ALA A CA 1
ATOM 740 C C . ALA A 1 101 ? -25.859 -4.965 19.312 1.00 94.50 101 ALA A C 1
ATOM 742 O O . ALA A 1 101 ? -26.651 -5.132 18.386 1.00 94.50 101 ALA A O 1
ATOM 743 N N . THR A 1 102 ? -25.052 -3.904 19.363 1.00 95.00 102 THR A N 1
ATOM 744 C CA . THR A 1 102 ? -24.939 -2.931 18.273 1.00 95.00 102 THR A CA 1
ATOM 745 C C . THR A 1 102 ? -23.968 -3.419 17.206 1.00 95.00 102 THR A C 1
ATOM 747 O O . THR A 1 102 ? -24.305 -3.357 16.028 1.00 95.00 102 THR A O 1
ATOM 750 N N . ILE A 1 103 ? -22.813 -3.953 17.606 1.00 94.56 103 ILE A N 1
ATOM 751 C CA . ILE A 1 103 ? -21.802 -4.490 16.686 1.00 94.56 103 ILE A CA 1
ATOM 752 C C . ILE A 1 103 ? -22.358 -5.692 15.912 1.00 94.56 103 ILE A C 1
ATOM 754 O O . ILE A 1 103 ? -22.192 -5.784 14.703 1.00 94.56 103 ILE A O 1
ATOM 758 N N . LYS A 1 104 ? -23.129 -6.563 16.567 1.00 95.00 104 LYS A N 1
ATOM 759 C CA . LYS A 1 104 ? -23.730 -7.742 15.927 1.00 95.00 104 LYS A CA 1
ATOM 760 C C . LYS A 1 104 ? -24.821 -7.422 14.888 1.00 95.00 104 LYS A C 1
ATOM 762 O O . LYS A 1 104 ? -25.364 -8.329 14.268 1.00 95.00 104 LYS A O 1
ATOM 767 N N . LYS A 1 105 ? -25.184 -6.145 14.706 1.00 96.12 105 LYS A N 1
ATOM 768 C CA . LYS A 1 105 ? -26.081 -5.708 13.619 1.00 96.12 105 LYS A CA 1
ATOM 769 C C . LYS A 1 105 ? -25.360 -5.589 12.278 1.00 96.12 105 LYS A C 1
ATOM 771 O O . LYS A 1 105 ? -26.039 -5.548 11.255 1.00 96.12 105 LYS A O 1
ATOM 776 N N . PHE A 1 106 ? -24.032 -5.484 12.284 1.00 95.31 106 PHE A N 1
ATOM 777 C CA . PHE A 1 106 ? -23.234 -5.445 11.066 1.00 95.31 106 PHE A CA 1
ATOM 778 C C . PHE A 1 106 ? -23.140 -6.863 10.483 1.00 95.31 106 PHE A C 1
ATOM 780 O O . PHE A 1 106 ? -22.735 -7.774 11.207 1.00 95.31 106 PHE A O 1
ATOM 787 N N . PRO A 1 107 ? -23.543 -7.080 9.217 1.00 94.88 107 PRO A N 1
ATOM 788 C CA . PRO A 1 107 ? -23.528 -8.406 8.597 1.00 94.88 107 PRO A CA 1
ATOM 789 C C . PRO A 1 107 ? -22.117 -8.986 8.423 1.00 94.88 107 PRO A C 1
ATOM 791 O O . PRO A 1 107 ? -21.990 -10.181 8.188 1.00 94.88 107 PRO A O 1
ATOM 794 N N . GLU A 1 108 ? -21.075 -8.162 8.531 1.00 94.31 108 GLU A N 1
ATOM 795 C CA . GLU A 1 108 ? -19.668 -8.562 8.450 1.00 94.31 108 GLU A CA 1
ATOM 796 C C . GLU A 1 108 ? -19.144 -9.221 9.740 1.00 94.31 108 GLU A C 1
ATOM 798 O O . GLU A 1 108 ? -18.028 -9.732 9.748 1.00 94.31 108 GLU A O 1
ATOM 803 N N . VAL A 1 109 ? -19.910 -9.189 10.839 1.00 94.00 109 VAL A N 1
ATOM 804 C CA . VAL A 1 109 ? -19.473 -9.688 12.150 1.00 94.00 109 VAL A CA 1
ATOM 805 C C . VAL A 1 109 ? -20.117 -11.038 12.464 1.00 94.00 109 VAL A C 1
ATOM 807 O O . VAL A 1 109 ? -21.296 -11.102 12.818 1.00 94.00 109 VAL A O 1
ATOM 810 N N . ASP A 1 110 ? -19.318 -12.105 12.426 1.00 92.69 110 ASP A N 1
ATOM 811 C CA . ASP A 1 110 ? -19.765 -13.460 12.778 1.00 92.69 110 ASP A CA 1
ATOM 812 C C . ASP A 1 110 ? -19.906 -13.646 14.301 1.00 92.69 110 ASP A C 1
ATOM 814 O O . ASP A 1 110 ? -20.949 -14.074 14.813 1.00 92.69 110 ASP A O 1
ATOM 818 N N . GLU A 1 111 ? -18.866 -13.278 15.055 1.00 92.25 111 GLU A N 1
ATOM 819 C CA . GLU A 1 111 ? -18.792 -13.476 16.502 1.00 92.25 111 GLU A CA 1
ATOM 820 C C . GLU A 1 111 ? -18.257 -12.242 17.236 1.00 92.25 111 GLU A C 1
ATOM 822 O O . GLU A 1 1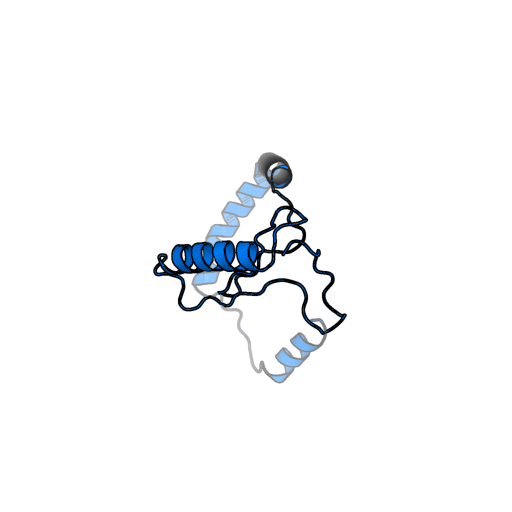11 ? -17.483 -11.448 16.709 1.00 92.25 111 GLU A O 1
ATOM 827 N N . VAL A 1 112 ? -18.693 -12.081 18.489 1.00 93.06 112 VAL A N 1
ATOM 828 C CA . VAL A 1 112 ? -18.220 -11.024 19.388 1.00 93.06 112 VAL A CA 1
ATOM 829 C C . VAL A 1 112 ? -17.904 -11.661 20.732 1.00 93.06 112 VAL A C 1
ATOM 831 O O . VAL A 1 112 ? -18.781 -12.266 21.351 1.00 93.06 112 VAL A O 1
ATOM 834 N N . VAL A 1 113 ? -16.663 -11.503 21.190 1.00 90.69 113 VAL A N 1
ATOM 835 C CA . VAL A 1 113 ? -16.204 -11.975 22.500 1.00 90.69 113 VAL A CA 1
ATOM 836 C C . VAL A 1 113 ? -15.879 -10.766 23.364 1.00 90.69 113 VAL A C 1
ATOM 838 O O . VAL A 1 113 ? -15.047 -9.933 23.012 1.00 90.69 113 VAL A O 1
ATOM 841 N N . ALA A 1 114 ? -16.551 -10.658 24.506 1.00 89.62 114 ALA A N 1
ATOM 842 C CA . ALA A 1 114 ? -16.346 -9.559 25.431 1.00 89.62 114 ALA A CA 1
ATOM 843 C C . ALA A 1 114 ? -15.308 -9.881 26.502 1.00 89.62 114 ALA A C 1
ATOM 845 O O . ALA A 1 114 ? -15.239 -10.992 27.026 1.00 89.62 114 ALA A O 1
ATOM 846 N N . LYS A 1 115 ? -14.553 -8.851 26.878 1.00 86.19 115 LYS A N 1
ATOM 847 C CA . LYS A 1 115 ? -13.603 -8.853 27.988 1.00 86.19 115 LYS A CA 1
ATOM 848 C C . LYS A 1 115 ? -13.880 -7.616 28.841 1.00 86.19 115 LYS A C 1
ATOM 850 O O . LYS A 1 115 ? -14.023 -6.528 28.291 1.00 86.19 115 LYS A O 1
ATOM 855 N N . ILE A 1 116 ? -14.001 -7.792 30.155 1.00 85.56 116 ILE A N 1
ATOM 856 C CA . ILE A 1 116 ? -14.193 -6.708 31.131 1.00 85.56 116 ILE A CA 1
ATOM 857 C C . ILE A 1 116 ? -13.137 -6.886 32.219 1.00 85.56 116 ILE A C 1
ATOM 859 O O . ILE A 1 116 ? -13.009 -7.983 32.768 1.00 85.56 116 ILE A O 1
ATOM 863 N N . GLY A 1 117 ? -12.415 -5.819 32.551 1.00 80.06 117 GLY A N 1
ATOM 864 C CA . GLY A 1 117 ? -11.311 -5.862 33.502 1.00 80.06 117 GLY A CA 1
ATOM 865 C C . GLY A 1 117 ? -10.046 -6.508 32.931 1.00 80.06 117 GLY A C 1
ATOM 866 O O . GLY A 1 117 ? -9.806 -6.513 31.723 1.00 80.06 117 GLY A O 1
ATOM 867 N N . THR A 1 118 ? -9.215 -7.038 33.826 1.00 76.00 118 THR A N 1
ATOM 868 C CA . THR A 1 118 ? -7.897 -7.604 33.506 1.00 76.00 118 THR A CA 1
ATOM 869 C C . THR A 1 118 ? -7.929 -9.124 33.639 1.00 76.00 118 THR A C 1
ATOM 871 O O . THR A 1 118 ? -8.563 -9.658 34.549 1.00 76.00 118 THR A O 1
ATOM 874 N N . ALA A 1 119 ? -7.241 -9.830 32.739 1.00 74.31 119 ALA A N 1
ATOM 875 C CA . ALA A 1 119 ? -7.049 -11.271 32.868 1.00 74.31 119 ALA A CA 1
ATOM 876 C C . ALA A 1 119 ? -6.199 -11.601 34.111 1.00 74.31 119 ALA A C 1
ATOM 878 O O . ALA A 1 119 ? -5.339 -10.817 34.504 1.00 74.31 119 ALA A O 1
ATOM 879 N N . GLU A 1 120 ? -6.393 -12.780 34.708 1.00 69.75 120 GLU A N 1
ATOM 880 C CA . GLU A 1 120 ? -5.616 -13.212 35.887 1.00 69.75 120 GLU A CA 1
ATOM 881 C C . GLU A 1 120 ? -4.115 -13.397 35.593 1.00 69.75 120 GLU A C 1
ATOM 883 O O . GLU A 1 120 ? -3.285 -13.397 36.503 1.00 69.75 120 GLU A O 1
ATOM 888 N N . VAL A 1 121 ? -3.746 -13.545 34.319 1.00 72.19 121 VAL A N 1
ATOM 889 C CA . VAL A 1 121 ? -2.356 -13.700 33.888 1.00 72.19 121 VAL A CA 1
ATOM 890 C C . VAL A 1 121 ? -1.676 -12.330 33.824 1.00 72.19 121 VAL A C 1
ATOM 892 O O . VAL A 1 121 ? -2.048 -11.469 33.031 1.00 72.19 121 VAL A O 1
ATOM 895 N N . ALA A 1 122 ? -0.623 -12.151 34.625 1.00 61.78 122 ALA A N 1
ATOM 896 C CA . ALA A 1 122 ? 0.099 -10.888 34.819 1.00 61.78 122 ALA A CA 1
ATOM 897 C C . ALA A 1 122 ? 0.989 -10.437 33.634 1.00 61.78 122 ALA A C 1
ATOM 899 O O . ALA A 1 122 ? 1.975 -9.730 33.836 1.00 61.78 122 ALA A O 1
ATOM 900 N N . THR A 1 123 ? 0.689 -10.859 32.405 1.00 72.00 123 THR A N 1
ATOM 901 C CA . THR A 1 123 ? 1.475 -10.515 31.206 1.00 72.00 123 THR A CA 1
ATOM 902 C C . THR A 1 123 ? 0.873 -9.378 30.384 1.00 72.00 123 THR A C 1
ATOM 904 O O . THR A 1 123 ? 1.570 -8.845 29.526 1.00 72.00 123 THR A O 1
ATOM 907 N N . ASP A 1 124 ? -0.391 -9.009 30.619 1.00 66.62 124 ASP A N 1
ATOM 908 C CA . ASP A 1 124 ? -1.096 -7.980 29.844 1.00 66.62 124 ASP A CA 1
ATOM 909 C C . ASP A 1 124 ? -1.194 -6.657 30.636 1.00 66.62 124 ASP A C 1
ATOM 911 O O . ASP A 1 124 ? -1.924 -6.590 31.632 1.00 66.62 124 ASP A O 1
ATOM 915 N N . PRO A 1 125 ? -0.463 -5.595 30.242 1.00 61.41 125 PRO A N 1
ATOM 916 C CA . PRO A 1 125 ? -0.568 -4.279 30.858 1.00 61.41 125 PRO A CA 1
ATOM 917 C C . PRO A 1 125 ? -1.844 -3.562 30.383 1.00 61.41 125 PRO A C 1
ATOM 919 O O . PRO A 1 125 ? -1.784 -2.561 29.668 1.00 61.41 125 PRO A O 1
ATOM 922 N N . MET A 1 126 ? -3.016 -4.056 30.788 1.00 66.00 126 MET A N 1
ATOM 923 C CA . MET A 1 126 ? -4.286 -3.372 30.534 1.00 66.00 126 MET A CA 1
ATOM 924 C C . MET A 1 126 ? -4.590 -2.315 31.604 1.00 66.00 126 MET A C 1
ATOM 926 O O . MET A 1 126 ? -4.411 -2.572 32.798 1.00 66.00 126 MET A O 1
ATOM 930 N N . PRO A 1 127 ? -5.096 -1.129 31.211 1.00 65.00 127 PRO A N 1
ATOM 931 C CA . PRO A 1 127 ? -5.584 -0.142 32.168 1.00 65.00 127 PRO A CA 1
ATOM 932 C C . PRO A 1 127 ? -6.791 -0.695 32.953 1.00 65.00 127 PRO A C 1
ATOM 934 O O . PRO A 1 127 ? -7.480 -1.586 32.483 1.00 65.00 127 PRO A O 1
ATOM 937 N N . PRO A 1 128 ? -7.118 -0.175 34.144 1.00 63.53 128 PRO A N 1
ATOM 938 C CA . PRO A 1 128 ? -8.238 -0.688 34.947 1.00 63.53 128 PRO A CA 1
ATOM 939 C C . PRO A 1 128 ? -9.628 -0.280 34.418 1.00 63.53 128 PRO A C 1
ATOM 941 O O . PRO A 1 128 ? -10.643 -0.607 35.026 1.00 63.53 128 PRO A O 1
ATOM 944 N N . SER A 1 129 ? -9.690 0.492 33.330 1.00 63.00 129 SER A N 1
ATOM 945 C CA . SER A 1 129 ? -10.902 1.136 32.802 1.00 63.00 129 SER A CA 1
ATOM 946 C C . SER A 1 129 ? -11.495 0.457 31.558 1.00 63.00 129 SER A C 1
ATOM 948 O O . SER A 1 129 ? -12.289 1.079 30.844 1.00 63.00 129 SER A O 1
ATOM 950 N N . VAL A 1 130 ? -11.073 -0.773 31.269 1.00 62.22 130 VAL A N 1
ATOM 951 C CA . VAL A 1 130 ? -11.464 -1.585 30.098 1.00 62.22 130 VAL A CA 1
ATOM 952 C C . VAL A 1 130 ? -12.491 -2.646 30.456 1.00 62.22 130 VAL A C 1
ATOM 954 O O . VAL A 1 130 ? -12.473 -3.162 31.593 1.00 62.22 130 VAL A O 1
#

Secondary structure (DSSP, 8-state):
--SHHHHHHHHH--S-------HHHHHHHHHHHHHHHHHHHTHHHHHHHHHHHHHHHHHHHTT----SSPPP--SS--------TT--HHHHHHHHHHHHHHHTTSTT--------S--SSTT----TT-

Foldseek 3Di:
DVPVVVVCCVVPPDDDDDDDQDPVNVVVCVVVVVVVVVCVVVVVVNVVVVVVVVVVVVVVVVPDDDDPDDDDPPLDDDDDDFADPPQDPVRVVVVVVVVLVVVVVDPSDPDDDDDQADDPDPPDPDDRRD

Radius of gyration: 32.99 Å; chains: 1; bounding box: 59×47×74 Å

InterPro domains:
  IPR001036 Acriflavin resistance protein [PF00873] (1-128)
  IPR001036 Acriflavin resistance protein [PTHR32063] (1-129)

Sequence (130 aa):
SLTFVPAAVAQFVTGKVSEKETKAMRGVTKLYGPMLERAVSARKLVVGGAAVLTVLAGLLASRMGTEFIPNLDEGDIALHALRIPGTSLTQAIGMQRQLEATIKKFPEVDEVVAKIGTAEVATDPMPPSV

pLDDT: mean 87.53, std 9.98, range [61.41, 98.25]

Organism: NCBI:txid2316736